Protein AF-A0A379U185-F1 (afdb_monomer_lite)

InterPro domains:
  IPR006512 YidE/YbjL duplication [PF06826] (1-89)
  IPR050144 AAE Transporter [PTHR30445] (1-128)

Sequence (135 aa):
MLALVMVGSALLIALGLGRLFGWDIGLTAGMLAGSMTSTPVLVGAGDTLRHSGIANTQLSSALDNLSLGYALTYLIGLVSLIVGARYLPKLQHQDLQTSAQQIARERGLDTDANRKVYLPVIRAYRVGPGTGGLD

pLDDT: mean 72.46, std 14.92, range [39.59, 89.31]

Structure (mmCIF, N/CA/C/O backbone):
data_AF-A0A379U185-F1
#
_entry.id   AF-A0A379U185-F1
#
loop_
_atom_site.group_PDB
_atom_site.id
_atom_site.type_symbol
_atom_site.label_atom_id
_atom_site.label_alt_id
_atom_site.label_comp_id
_atom_site.label_asym_id
_atom_site.label_entity_id
_atom_site.label_seq_id
_atom_site.pdbx_PDB_ins_code
_atom_site.Cartn_x
_atom_site.Cartn_y
_atom_site.Cartn_z
_atom_site.occupancy
_atom_site.B_iso_or_equiv
_atom_site.auth_seq_id
_atom_site.auth_comp_id
_atom_site.auth_asym_id
_atom_site.auth_atom_id
_atom_site.pdbx_PDB_model_num
ATOM 1 N N . MET A 1 1 ? -11.463 16.351 -12.494 1.00 77.31 1 MET A N 1
ATOM 2 C CA . MET A 1 1 ? -12.273 15.267 -13.100 1.00 77.31 1 MET A CA 1
ATOM 3 C C . MET A 1 1 ? -11.567 13.913 -13.097 1.00 77.31 1 MET A C 1
ATOM 5 O O . MET A 1 1 ? -12.125 12.998 -12.515 1.00 77.31 1 MET A O 1
ATOM 9 N N . LEU A 1 2 ? -10.354 13.767 -13.651 1.00 85.19 2 LEU A N 1
ATOM 10 C CA . LEU A 1 2 ? -9.645 12.469 -13.705 1.00 85.19 2 LEU A CA 1
ATOM 11 C C . LEU A 1 2 ? -9.428 11.806 -12.334 1.00 85.19 2 LEU A C 1
ATOM 13 O O . LEU A 1 2 ? -9.697 10.620 -12.188 1.00 85.19 2 LEU A O 1
ATOM 17 N N . ALA A 1 3 ? -9.022 12.571 -11.315 1.00 81.38 3 ALA A N 1
ATOM 18 C CA . ALA A 1 3 ? -8.862 12.048 -9.954 1.00 81.38 3 ALA A CA 1
ATOM 19 C C . ALA A 1 3 ? -10.171 11.476 -9.384 1.00 81.38 3 ALA A C 1
ATOM 21 O O . ALA A 1 3 ? -10.154 10.456 -8.709 1.00 81.38 3 ALA A O 1
ATOM 22 N N . LEU A 1 4 ? -11.311 12.096 -9.706 1.00 83.75 4 LEU A N 1
ATOM 23 C CA . LEU A 1 4 ? -12.622 11.637 -9.250 1.00 83.75 4 LEU A CA 1
ATOM 24 C C . LEU A 1 4 ? -12.995 10.297 -9.898 1.00 83.75 4 LEU A C 1
ATOM 26 O O . LEU A 1 4 ? -13.491 9.402 -9.226 1.00 83.75 4 LEU A O 1
ATOM 30 N N . VAL A 1 5 ? -12.707 10.152 -11.195 1.00 87.19 5 VAL A N 1
ATOM 31 C CA . VAL A 1 5 ? -12.928 8.906 -11.944 1.00 87.19 5 VAL A CA 1
ATOM 32 C C . VAL A 1 5 ? -11.994 7.802 -11.444 1.00 87.19 5 VAL A C 1
ATOM 34 O O . VAL A 1 5 ? -12.433 6.672 -11.249 1.00 87.19 5 VAL A O 1
ATOM 37 N N . MET A 1 6 ? -10.727 8.125 -11.181 1.00 85.19 6 MET A N 1
ATOM 38 C CA . MET A 1 6 ? -9.745 7.176 -10.647 1.00 85.19 6 MET A CA 1
ATOM 39 C C . MET A 1 6 ? -10.115 6.696 -9.248 1.00 85.19 6 MET A C 1
ATOM 41 O O . MET A 1 6 ? -10.200 5.496 -9.014 1.00 85.19 6 MET A O 1
ATOM 45 N N . VAL A 1 7 ? -10.397 7.620 -8.327 1.00 83.25 7 VAL A N 1
ATOM 46 C CA . VAL A 1 7 ? -10.810 7.259 -6.967 1.00 83.25 7 VAL A CA 1
ATOM 47 C C . VAL A 1 7 ? -12.133 6.504 -7.001 1.00 83.25 7 VAL A C 1
ATOM 49 O O . VAL A 1 7 ? -12.238 5.465 -6.365 1.00 83.25 7 VAL A O 1
ATOM 52 N N . GLY A 1 8 ? -13.116 6.966 -7.779 1.00 85.88 8 GLY A N 1
ATOM 53 C CA . GLY A 1 8 ? -14.419 6.310 -7.890 1.00 85.88 8 GLY A CA 1
ATOM 54 C C . GLY A 1 8 ? -14.328 4.885 -8.437 1.00 85.88 8 GLY A C 1
ATOM 55 O O . GLY A 1 8 ? -14.915 3.973 -7.860 1.00 85.88 8 GLY A O 1
ATOM 56 N N . SER A 1 9 ? -13.558 4.668 -9.506 1.00 85.75 9 SER A N 1
ATOM 57 C CA . SER A 1 9 ? -13.349 3.327 -10.072 1.00 85.75 9 SER A CA 1
ATOM 58 C C . SER A 1 9 ? -12.567 2.417 -9.125 1.00 85.75 9 SER A C 1
ATOM 60 O O . SER A 1 9 ? -12.986 1.283 -8.902 1.00 85.75 9 SER A O 1
ATOM 62 N N . ALA A 1 10 ? -11.501 2.914 -8.494 1.00 80.75 10 ALA A N 1
ATOM 63 C CA . ALA A 1 10 ? -10.750 2.157 -7.497 1.00 80.75 10 ALA A CA 1
ATOM 64 C C . ALA A 1 10 ? -11.629 1.758 -6.302 1.00 80.75 10 ALA A C 1
ATOM 66 O O . ALA A 1 10 ? -11.598 0.604 -5.877 1.00 80.75 10 ALA A O 1
ATOM 67 N N . LEU A 1 11 ? -12.459 2.677 -5.796 1.00 82.69 11 LEU A N 1
ATOM 68 C CA . LEU A 1 11 ? -13.372 2.417 -4.683 1.00 82.69 11 LEU A CA 1
ATOM 69 C C . LEU A 1 11 ? -14.430 1.375 -5.058 1.00 82.69 11 LEU A C 1
ATOM 71 O O . LEU A 1 11 ? -14.680 0.455 -4.286 1.00 82.69 11 LEU A O 1
ATOM 75 N N . LEU A 1 12 ? -15.023 1.490 -6.250 1.00 86.31 12 LEU A N 1
ATOM 76 C CA . LEU A 1 12 ? -16.005 0.528 -6.758 1.00 86.31 12 LEU A CA 1
ATOM 77 C C . LEU A 1 12 ? -15.409 -0.872 -6.894 1.00 86.31 12 LEU A C 1
ATOM 79 O O . LEU A 1 12 ? -16.037 -1.842 -6.479 1.00 86.31 12 LEU A O 1
ATOM 83 N N . ILE A 1 13 ? -14.198 -0.978 -7.442 1.00 84.31 13 ILE A N 1
ATOM 84 C CA . ILE A 1 13 ? -13.498 -2.256 -7.591 1.00 84.31 13 ILE A CA 1
ATOM 85 C C . ILE A 1 13 ? -13.185 -2.838 -6.213 1.00 84.31 13 ILE A C 1
ATOM 87 O O . ILE A 1 13 ? -13.505 -3.992 -5.949 1.00 84.31 13 ILE A O 1
ATOM 91 N N . ALA A 1 14 ? -12.618 -2.045 -5.307 1.00 81.50 14 ALA A N 1
ATOM 92 C CA . ALA A 1 14 ? -12.255 -2.516 -3.979 1.00 81.50 14 ALA A CA 1
ATOM 93 C C . ALA A 1 14 ? -13.466 -2.947 -3.145 1.00 81.50 14 ALA A C 1
ATOM 95 O O . ALA A 1 14 ? -13.432 -4.008 -2.530 1.00 81.50 14 ALA A O 1
ATOM 96 N N . LEU A 1 15 ? -14.552 -2.171 -3.155 1.00 80.56 15 LEU A N 1
ATOM 97 C CA . LEU A 1 15 ? -15.794 -2.538 -2.475 1.00 80.56 15 LEU A CA 1
ATOM 98 C C . LEU A 1 15 ? -16.470 -3.733 -3.154 1.00 80.56 15 LEU A C 1
ATOM 100 O O . LEU A 1 15 ? -16.997 -4.600 -2.464 1.00 80.56 15 LEU A O 1
ATOM 104 N N . GLY A 1 16 ? -16.427 -3.812 -4.486 1.00 82.06 16 GLY A N 1
ATOM 105 C CA . GLY A 1 16 ? -16.951 -4.939 -5.255 1.00 82.06 16 GLY A CA 1
ATOM 106 C C . GLY A 1 16 ? -16.238 -6.246 -4.918 1.00 82.06 16 GLY A C 1
ATOM 107 O O . GLY A 1 16 ? -16.894 -7.226 -4.571 1.00 82.06 16 GLY A O 1
ATOM 108 N N . LEU A 1 17 ? -14.901 -6.253 -4.940 1.00 78.38 17 LEU A N 1
ATOM 109 C CA . LEU A 1 17 ? -14.104 -7.417 -4.549 1.00 78.38 17 LEU A CA 1
ATOM 110 C C . LEU A 1 17 ? -14.253 -7.720 -3.057 1.00 78.38 17 LEU A C 1
ATOM 112 O O . LEU A 1 17 ? -14.474 -8.872 -2.704 1.00 78.38 17 LEU A O 1
ATOM 116 N N . GLY A 1 18 ? -14.206 -6.710 -2.186 1.00 78.75 18 GLY A N 1
ATOM 117 C CA . GLY A 1 18 ? -14.376 -6.904 -0.745 1.00 78.75 18 GLY A CA 1
ATOM 118 C C . GLY A 1 18 ? -15.722 -7.540 -0.400 1.00 78.75 18 GLY A C 1
ATOM 119 O O . GLY A 1 18 ? -15.792 -8.438 0.436 1.00 78.75 18 GLY A O 1
ATOM 120 N N . ARG A 1 19 ? -16.790 -7.154 -1.104 1.00 75.19 19 ARG A N 1
ATOM 121 C CA . ARG A 1 19 ? -18.132 -7.715 -0.912 1.00 75.19 19 ARG A CA 1
ATOM 122 C C . ARG A 1 19 ? -18.294 -9.105 -1.526 1.00 75.19 19 ARG A C 1
ATOM 124 O O . ARG A 1 19 ? -19.022 -9.912 -0.961 1.00 75.19 19 ARG A O 1
ATOM 131 N N . LEU A 1 20 ? -17.616 -9.385 -2.640 1.00 73.94 20 LEU A N 1
ATOM 132 C CA . LEU A 1 20 ? -17.638 -10.694 -3.300 1.00 73.94 20 LEU A CA 1
ATOM 133 C C . LEU A 1 20 ? -16.828 -11.748 -2.528 1.00 73.94 20 LEU A C 1
ATOM 135 O O . LEU A 1 20 ? -17.252 -12.894 -2.431 1.00 73.94 20 LEU A O 1
ATOM 139 N N . PHE A 1 21 ? -15.685 -11.355 -1.962 1.00 72.88 21 PHE A N 1
ATOM 140 C CA . PHE A 1 21 ? -14.797 -12.234 -1.198 1.00 72.88 21 PHE A CA 1
ATOM 141 C C . PHE A 1 21 ? -15.087 -12.252 0.314 1.00 72.88 21 PHE A C 1
ATOM 143 O O . PHE A 1 21 ? -14.480 -13.039 1.036 1.00 72.88 21 PHE A O 1
ATOM 150 N N . GLY A 1 22 ? -16.012 -11.416 0.801 1.00 69.06 22 GLY A N 1
ATOM 151 C CA . GLY A 1 22 ? -16.384 -11.357 2.218 1.00 69.06 22 GLY A CA 1
ATOM 152 C C . GLY A 1 22 ? -15.274 -10.818 3.124 1.00 69.06 22 GLY A C 1
ATOM 153 O O . GLY A 1 22 ? -15.139 -11.262 4.260 1.00 69.06 22 GLY A O 1
ATOM 154 N N . TRP A 1 23 ? -14.448 -9.901 2.620 1.00 73.81 23 TRP A N 1
ATOM 155 C CA . TRP A 1 23 ? -13.302 -9.366 3.351 1.00 73.81 23 TRP A CA 1
ATOM 156 C C . TRP A 1 23 ? -13.700 -8.339 4.411 1.00 73.81 23 TRP A C 1
ATOM 158 O O . TRP A 1 23 ? -14.606 -7.529 4.209 1.00 73.81 23 TRP A O 1
ATOM 168 N N . ASP A 1 24 ? -12.955 -8.328 5.519 1.00 78.19 24 ASP A N 1
ATOM 169 C CA . ASP A 1 24 ? -13.103 -7.316 6.560 1.00 78.19 24 ASP A CA 1
ATOM 170 C C . ASP A 1 24 ? -12.861 -5.902 6.016 1.00 78.19 24 ASP A C 1
ATOM 172 O O . ASP A 1 24 ? -12.042 -5.666 5.115 1.00 78.19 24 ASP A O 1
ATOM 176 N N . ILE A 1 25 ? -13.554 -4.930 6.620 1.00 77.44 25 ILE A N 1
ATOM 177 C CA . ILE A 1 25 ? -13.482 -3.517 6.222 1.00 77.44 25 ILE A CA 1
ATOM 178 C C . ILE A 1 25 ? -12.041 -2.981 6.309 1.00 77.44 25 ILE A C 1
ATOM 180 O O . ILE A 1 25 ? -11.625 -2.184 5.470 1.00 77.44 25 ILE A O 1
ATOM 184 N N . GLY A 1 26 ? -11.261 -3.482 7.277 1.00 79.75 26 GLY A N 1
ATOM 185 C CA . GLY A 1 26 ? -9.848 -3.153 7.457 1.00 79.75 26 GLY A CA 1
ATOM 186 C C . GLY A 1 26 ? -8.995 -3.631 6.286 1.00 79.75 26 GLY A C 1
ATOM 187 O O . GLY A 1 26 ? -8.292 -2.829 5.679 1.00 79.75 26 GLY A O 1
ATOM 188 N N . LEU A 1 27 ? -9.120 -4.904 5.894 1.00 82.06 27 LEU A N 1
ATOM 189 C CA . LEU A 1 27 ? -8.357 -5.476 4.780 1.00 82.06 27 LEU A CA 1
ATOM 190 C C . LEU A 1 27 ? -8.627 -4.714 3.477 1.00 82.06 27 LEU A C 1
ATOM 192 O O . LEU A 1 27 ? -7.696 -4.334 2.768 1.00 82.06 27 LEU A O 1
ATOM 196 N N . THR A 1 28 ? -9.903 -4.441 3.192 1.00 84.69 28 THR A N 1
ATOM 197 C CA . THR A 1 28 ? -10.329 -3.735 1.975 1.00 84.69 28 THR A CA 1
ATOM 198 C C . THR A 1 28 ? -9.802 -2.298 1.938 1.00 84.69 28 THR A C 1
ATOM 200 O O . THR A 1 28 ? -9.275 -1.860 0.914 1.00 84.69 28 THR A O 1
ATOM 203 N N . ALA A 1 29 ? -9.874 -1.575 3.061 1.00 85.00 29 ALA A N 1
ATOM 204 C CA . ALA A 1 29 ? -9.304 -0.234 3.183 1.00 85.00 29 ALA A CA 1
ATOM 205 C C . ALA A 1 29 ? -7.771 -0.240 3.036 1.00 85.00 29 ALA A C 1
ATOM 207 O O . ALA A 1 29 ? -7.208 0.652 2.400 1.00 85.00 29 ALA A O 1
ATOM 208 N N . GLY A 1 30 ? -7.103 -1.270 3.559 1.00 84.69 30 GLY A N 1
ATOM 209 C CA . GLY A 1 30 ? -5.653 -1.440 3.470 1.00 84.69 30 GLY A CA 1
ATOM 210 C C . GLY A 1 30 ? -5.198 -1.691 2.038 1.00 84.69 30 GLY A C 1
ATOM 211 O O . GLY A 1 30 ? -4.260 -1.052 1.565 1.00 84.69 30 GLY A O 1
ATOM 212 N N . MET A 1 31 ? -5.916 -2.552 1.315 1.00 86.81 31 MET A N 1
ATOM 213 C CA . MET A 1 31 ? -5.670 -2.801 -0.107 1.00 86.81 31 MET A CA 1
ATOM 214 C C . MET A 1 31 ? -5.933 -1.567 -0.970 1.00 86.81 31 MET A C 1
ATOM 216 O O . MET A 1 31 ? -5.155 -1.281 -1.880 1.00 86.81 31 MET A O 1
ATOM 220 N N . LEU A 1 32 ? -6.975 -0.787 -0.669 1.00 87.00 32 LEU A N 1
ATOM 221 C CA . LEU A 1 32 ? -7.191 0.504 -1.326 1.00 87.00 32 LEU A CA 1
ATOM 222 C C . LEU A 1 32 ? -6.013 1.448 -1.097 1.00 87.00 32 LEU A C 1
ATOM 224 O O . LEU A 1 32 ? -5.448 1.954 -2.067 1.00 87.00 32 LEU A O 1
ATOM 228 N N . ALA A 1 33 ? -5.608 1.642 0.159 1.00 86.25 33 ALA A N 1
ATOM 229 C CA . ALA A 1 33 ? -4.492 2.514 0.510 1.00 86.25 33 ALA A CA 1
ATOM 230 C C . ALA A 1 33 ? -3.181 2.081 -0.168 1.00 86.25 33 ALA A C 1
ATOM 232 O O . ALA A 1 33 ? -2.450 2.925 -0.692 1.00 86.25 33 ALA A O 1
ATOM 233 N N . GLY A 1 34 ? -2.911 0.771 -0.206 1.00 84.44 34 GLY A N 1
ATOM 234 C CA . GLY A 1 34 ? -1.736 0.194 -0.856 1.00 84.44 34 GLY A CA 1
ATOM 235 C C . GLY A 1 34 ? -1.770 0.346 -2.375 1.00 84.44 34 GLY A C 1
ATOM 236 O O . GLY A 1 34 ? -0.785 0.784 -2.962 1.00 84.44 34 GLY A O 1
ATOM 237 N N . SER A 1 35 ? -2.917 0.095 -3.015 1.00 83.56 35 SER A N 1
ATOM 238 C CA . SER A 1 35 ? -3.094 0.292 -4.465 1.00 83.56 35 SER A CA 1
ATOM 239 C C . SER A 1 35 ? -2.920 1.754 -4.887 1.00 83.56 35 SER A C 1
ATOM 241 O O . SER A 1 35 ? -2.330 2.039 -5.926 1.00 83.56 35 SER A O 1
ATOM 243 N N . MET A 1 36 ? -3.363 2.690 -4.044 1.00 84.12 36 MET A N 1
ATOM 244 C CA . MET A 1 36 ? -3.172 4.124 -4.255 1.00 84.12 36 MET A CA 1
ATOM 245 C C . MET A 1 36 ? -1.777 4.611 -3.848 1.00 84.12 36 MET A C 1
ATOM 247 O O . MET A 1 36 ? -1.468 5.781 -4.063 1.00 84.12 36 MET A O 1
ATOM 251 N N . THR A 1 37 ? -0.940 3.748 -3.255 1.00 85.00 37 THR A N 1
ATOM 252 C CA . THR A 1 37 ? 0.385 4.099 -2.708 1.00 85.00 37 THR A CA 1
ATOM 253 C C . THR A 1 37 ? 0.314 5.339 -1.803 1.00 85.00 37 THR A C 1
ATOM 255 O O . THR A 1 37 ? 1.182 6.210 -1.824 1.00 85.00 37 THR A O 1
ATOM 258 N N . SER A 1 38 ? -0.776 5.466 -1.039 1.00 83.00 38 SER A N 1
ATOM 259 C CA . SER A 1 38 ? -1.112 6.696 -0.322 1.00 83.00 38 SER A CA 1
ATOM 260 C C . SER A 1 38 ? -1.205 6.444 1.176 1.00 83.00 38 SER A C 1
ATOM 262 O O . SER A 1 38 ? -2.208 5.952 1.695 1.00 83.00 38 SER A O 1
ATOM 264 N N . THR A 1 39 ? -0.152 6.834 1.890 1.00 85.31 39 THR A N 1
ATOM 265 C CA . THR A 1 39 ? -0.087 6.770 3.355 1.00 85.31 39 THR A CA 1
ATOM 266 C C . THR A 1 39 ? -1.212 7.553 4.053 1.00 85.31 39 THR A C 1
ATOM 268 O O . THR A 1 39 ? -1.743 7.042 5.038 1.00 85.31 39 THR A O 1
ATOM 271 N N . PRO A 1 40 ? -1.653 8.738 3.571 1.00 84.62 40 PRO A N 1
ATOM 272 C CA . PRO A 1 40 ? -2.788 9.448 4.166 1.00 84.62 40 PRO A CA 1
ATOM 273 C C . PRO A 1 40 ? -4.086 8.634 4.192 1.00 84.62 40 PRO A C 1
ATOM 275 O O . PRO A 1 40 ? -4.843 8.733 5.153 1.00 84.62 40 PRO A O 1
ATOM 278 N N . VAL A 1 41 ? -4.332 7.800 3.173 1.00 83.56 41 VAL A N 1
ATOM 279 C CA . VAL A 1 41 ? -5.525 6.937 3.112 1.00 83.56 41 VAL A CA 1
ATOM 280 C C . VAL A 1 41 ? -5.463 5.861 4.195 1.00 83.56 41 VAL A C 1
ATOM 282 O O . VAL A 1 41 ? -6.461 5.608 4.865 1.00 83.56 41 VAL A O 1
ATOM 285 N N . LEU A 1 42 ? -4.281 5.277 4.421 1.00 87.50 42 LEU A N 1
ATOM 286 C CA . LEU A 1 42 ? -4.056 4.290 5.479 1.00 87.50 42 LEU A CA 1
ATOM 287 C C . LEU A 1 42 ? -4.298 4.894 6.870 1.00 87.50 42 LEU A C 1
ATOM 289 O O . LEU A 1 42 ? -5.020 4.318 7.682 1.00 87.50 42 LEU A O 1
ATOM 293 N N . VAL A 1 43 ? -3.718 6.070 7.131 1.00 87.06 43 VAL A N 1
ATOM 294 C CA . VAL A 1 43 ? -3.866 6.768 8.418 1.00 87.06 43 VAL A CA 1
ATOM 295 C C . VAL A 1 43 ? -5.317 7.191 8.640 1.00 87.06 43 VAL A C 1
ATOM 297 O O . VAL A 1 43 ? -5.853 6.952 9.717 1.00 87.06 43 VAL A O 1
ATOM 300 N N . GLY A 1 44 ? -5.982 7.741 7.620 1.00 88.69 44 GLY A N 1
ATOM 301 C CA . GLY A 1 44 ? -7.389 8.138 7.704 1.00 88.69 44 GLY A CA 1
ATOM 302 C C . GLY A 1 44 ? -8.331 6.956 7.949 1.00 88.69 44 GLY A C 1
ATOM 303 O O . GLY A 1 44 ? -9.242 7.054 8.771 1.00 88.69 44 GLY A O 1
ATOM 304 N N . ALA A 1 45 ? -8.090 5.813 7.301 1.00 87.19 45 ALA A N 1
ATOM 305 C CA . ALA A 1 45 ? -8.854 4.590 7.545 1.00 87.19 45 ALA A CA 1
ATOM 306 C C . ALA A 1 45 ? -8.659 4.071 8.979 1.00 87.19 45 ALA A C 1
ATOM 308 O O . ALA A 1 45 ? -9.632 3.727 9.651 1.00 87.19 45 ALA A O 1
ATOM 309 N N . GLY A 1 46 ? -7.417 4.064 9.472 1.00 86.69 46 GLY A N 1
ATOM 310 C CA . GLY A 1 46 ? -7.103 3.676 10.847 1.00 86.69 46 GLY A CA 1
ATOM 311 C C . GLY A 1 46 ? -7.729 4.607 11.888 1.00 86.69 46 GLY A C 1
ATOM 312 O O . GLY A 1 46 ? -8.244 4.138 12.901 1.00 86.69 46 GLY A O 1
ATOM 313 N N . ASP A 1 47 ? -7.732 5.913 11.628 1.00 87.00 47 ASP A N 1
ATOM 314 C CA . ASP A 1 47 ? -8.353 6.908 12.503 1.00 87.00 47 ASP A CA 1
ATOM 315 C C . ASP A 1 47 ? -9.883 6.775 12.530 1.00 87.00 47 ASP A C 1
ATOM 317 O O . ASP A 1 47 ? -10.494 6.780 13.599 1.00 87.00 47 ASP A O 1
ATOM 321 N N . THR A 1 48 ? -10.499 6.527 11.371 1.00 85.75 48 THR A N 1
ATOM 322 C CA . THR A 1 48 ? -11.944 6.268 11.263 1.00 85.75 48 THR A CA 1
ATOM 323 C C . THR A 1 48 ? -12.340 5.012 12.042 1.00 85.75 48 THR A C 1
ATOM 325 O O . THR A 1 48 ? -13.336 5.023 12.762 1.00 85.75 48 THR A O 1
ATOM 328 N N . LEU A 1 49 ? -11.542 3.938 11.967 1.00 84.94 49 LEU A N 1
ATOM 329 C CA . LEU A 1 49 ? -11.772 2.716 12.747 1.00 84.94 49 LEU A CA 1
ATOM 330 C C . LEU A 1 49 ? -11.722 2.989 14.256 1.00 84.94 49 LEU A C 1
ATOM 332 O O . LEU A 1 49 ? -12.600 2.532 14.985 1.00 84.94 49 LEU A O 1
ATOM 336 N N . ARG A 1 50 ? -10.761 3.792 14.726 1.00 84.06 50 ARG A N 1
ATOM 337 C CA . ARG A 1 50 ? -10.635 4.168 16.147 1.00 84.06 50 ARG A CA 1
ATOM 338 C C . ARG A 1 50 ? -11.808 5.015 16.645 1.00 84.06 50 ARG A C 1
ATOM 340 O O . ARG A 1 50 ? -12.224 4.847 17.787 1.00 84.06 50 ARG A O 1
ATOM 347 N N . HIS A 1 51 ? -12.364 5.875 15.794 1.00 82.38 51 HIS A N 1
ATOM 348 C CA . HIS A 1 51 ? -13.497 6.744 16.133 1.00 82.38 51 HIS A CA 1
ATOM 349 C C . HIS A 1 51 ? -14.876 6.118 15.866 1.00 82.38 51 HIS A C 1
ATOM 351 O O . HIS A 1 51 ? -15.890 6.676 16.273 1.00 82.38 51 HIS A O 1
ATOM 357 N N . SER A 1 52 ? -14.940 4.950 15.221 1.00 77.25 52 SER A N 1
ATOM 358 C CA . SER A 1 52 ? -16.205 4.288 14.861 1.00 77.25 52 SER A CA 1
ATOM 359 C C . SER A 1 52 ? -16.927 3.576 16.020 1.00 77.25 52 SER A C 1
ATOM 361 O O . SER A 1 52 ? -18.011 3.034 15.820 1.00 77.25 52 SER A O 1
ATOM 363 N N . GLY A 1 53 ? -16.372 3.603 17.240 1.00 75.75 53 GLY A N 1
ATOM 364 C CA . GLY A 1 53 ? -17.044 3.105 18.451 1.00 75.75 53 GLY A CA 1
ATOM 365 C C . GLY A 1 53 ? -17.095 1.577 18.594 1.00 75.75 53 GLY A C 1
ATOM 366 O O . GLY A 1 53 ? -17.902 1.062 19.365 1.00 75.75 53 GLY A O 1
ATOM 367 N N . ILE A 1 54 ? -16.254 0.845 17.858 1.00 79.44 54 ILE A N 1
ATOM 368 C CA . ILE A 1 54 ? -16.167 -0.624 17.910 1.00 79.44 54 ILE A CA 1
ATOM 369 C C . ILE A 1 54 ? -15.489 -1.092 19.207 1.00 79.44 54 ILE A C 1
ATOM 371 O O . ILE A 1 54 ? -14.630 -0.405 19.759 1.00 79.44 54 ILE A O 1
ATOM 375 N N . ALA A 1 55 ? -15.833 -2.293 19.681 1.00 78.00 55 ALA A N 1
ATOM 376 C CA . ALA A 1 55 ? -15.193 -2.894 20.850 1.00 78.00 55 ALA A CA 1
ATOM 377 C C . ALA A 1 55 ? -13.668 -3.032 20.653 1.00 78.00 55 ALA A C 1
ATOM 379 O O . ALA A 1 55 ? -13.214 -3.430 19.580 1.00 78.00 55 ALA A O 1
ATOM 380 N N . ASN A 1 56 ? -12.876 -2.769 21.702 1.00 74.81 56 ASN A N 1
ATOM 381 C CA . ASN A 1 56 ? -11.401 -2.773 21.644 1.00 74.81 56 ASN A CA 1
ATOM 382 C C . ASN A 1 56 ? -10.799 -4.058 21.045 1.00 74.81 56 ASN A C 1
ATOM 384 O O . ASN A 1 56 ? -9.775 -4.008 20.367 1.00 74.81 56 ASN A O 1
ATOM 388 N N . THR A 1 57 ? -11.440 -5.208 21.266 1.00 74.50 57 THR A N 1
ATOM 389 C CA . THR A 1 57 ? -11.005 -6.496 20.711 1.00 74.50 57 THR A CA 1
ATOM 390 C C . THR A 1 57 ? -11.135 -6.539 19.187 1.00 74.50 57 THR A C 1
ATOM 392 O O . THR A 1 57 ? -10.212 -6.971 18.506 1.00 74.50 57 THR A O 1
ATOM 395 N N . GLN A 1 58 ? -12.241 -6.030 18.641 1.00 79.75 58 GLN A N 1
ATOM 396 C CA . GLN A 1 58 ? -12.479 -5.953 17.197 1.00 79.75 58 GLN A CA 1
ATOM 397 C C . GLN A 1 58 ? -11.661 -4.840 16.539 1.00 79.75 58 GLN A C 1
ATOM 399 O O . GLN A 1 58 ? -11.238 -4.983 15.394 1.00 79.75 58 GLN A O 1
ATOM 404 N N . LEU A 1 59 ? -11.391 -3.754 17.269 1.00 83.12 59 LEU A N 1
ATOM 405 C CA . LEU A 1 59 ? -10.546 -2.663 16.792 1.00 83.12 59 LEU A CA 1
ATOM 406 C C . LEU A 1 59 ? -9.121 -3.142 16.488 1.00 83.12 59 LEU A C 1
ATOM 408 O O . LEU A 1 59 ? -8.583 -2.799 15.438 1.00 83.12 59 LEU A O 1
ATOM 412 N N . SER A 1 60 ? -8.525 -3.955 17.369 1.00 82.56 60 SER A N 1
ATOM 413 C CA . SER A 1 60 ? -7.179 -4.497 17.135 1.00 82.56 60 SER A CA 1
ATOM 414 C C . SER A 1 60 ? -7.144 -5.366 15.878 1.00 82.56 60 SER A C 1
ATOM 416 O O . SER A 1 60 ? -6.312 -5.136 15.007 1.00 82.56 60 SER A O 1
ATOM 418 N N . SER A 1 61 ? -8.102 -6.287 15.725 1.00 84.00 61 SER A N 1
ATOM 419 C CA . SER A 1 61 ? -8.193 -7.131 14.527 1.00 84.00 61 SER A CA 1
ATOM 420 C C . SER A 1 61 ? -8.421 -6.317 13.249 1.00 84.00 61 SER A C 1
ATOM 422 O O . SER A 1 61 ? -7.829 -6.613 12.215 1.00 84.00 61 SER A O 1
ATOM 424 N N . ALA A 1 62 ? -9.235 -5.258 13.301 1.00 84.81 62 ALA A N 1
ATOM 425 C CA . ALA A 1 62 ? -9.467 -4.390 12.150 1.00 84.81 62 ALA A CA 1
ATOM 426 C C . ALA A 1 62 ? -8.211 -3.597 11.747 1.00 84.81 62 ALA A C 1
ATOM 428 O O . ALA A 1 62 ? -7.943 -3.454 10.553 1.00 84.81 62 ALA A O 1
ATOM 429 N N . LEU A 1 63 ? -7.435 -3.106 12.719 1.00 86.06 63 LEU A N 1
ATOM 430 C CA . LEU A 1 63 ? -6.162 -2.417 12.477 1.00 86.06 63 LEU A CA 1
ATOM 431 C C . LEU A 1 63 ? -5.079 -3.373 11.952 1.00 86.06 63 LEU A C 1
ATOM 433 O O .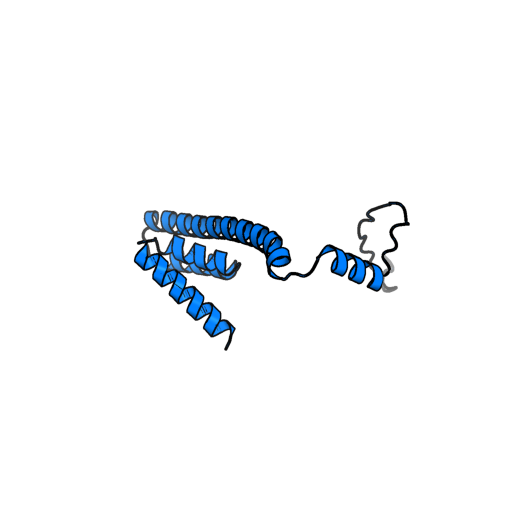 LEU A 1 63 ? -4.331 -3.000 11.047 1.00 86.06 63 LEU A O 1
ATOM 437 N N . ASP A 1 64 ? -5.031 -4.606 12.457 1.00 88.06 64 ASP A N 1
ATOM 438 C CA . ASP A 1 64 ? -4.124 -5.642 11.950 1.00 88.06 64 ASP A CA 1
ATOM 439 C C . ASP A 1 64 ? -4.463 -5.999 10.501 1.00 88.06 64 ASP A C 1
ATOM 441 O O . ASP A 1 64 ? -3.585 -5.986 9.636 1.00 88.06 64 ASP A O 1
ATOM 445 N N . ASN A 1 65 ? -5.747 -6.213 10.199 1.00 88.94 65 ASN A N 1
ATOM 446 C CA . ASN A 1 65 ? -6.223 -6.465 8.839 1.00 88.94 65 ASN A CA 1
ATOM 447 C C . ASN A 1 65 ? -5.928 -5.287 7.897 1.00 88.94 65 ASN A C 1
ATOM 449 O O . ASN A 1 65 ? -5.577 -5.497 6.736 1.00 88.94 65 ASN A O 1
ATOM 453 N N . LEU A 1 66 ? -6.028 -4.049 8.390 1.00 87.56 66 LEU A N 1
ATOM 454 C CA . LEU A 1 66 ? -5.678 -2.840 7.642 1.00 87.56 66 LEU A CA 1
ATOM 455 C C . LEU A 1 66 ? -4.193 -2.814 7.255 1.00 87.56 66 LEU A C 1
ATOM 457 O O . LEU A 1 66 ? -3.860 -2.603 6.086 1.00 87.56 66 LEU A O 1
ATOM 461 N N . SER A 1 67 ? -3.306 -3.060 8.219 1.00 88.31 67 SER A N 1
ATOM 462 C CA . SER A 1 67 ? -1.859 -3.126 7.986 1.00 88.31 67 SER A CA 1
ATOM 463 C C . SER A 1 67 ? -1.488 -4.280 7.049 1.00 88.31 67 SER A C 1
ATOM 465 O O . SER A 1 67 ? -0.734 -4.100 6.089 1.00 88.31 67 SER A O 1
ATOM 467 N N . LEU A 1 68 ? -2.086 -5.454 7.268 1.00 89.31 68 LEU A N 1
ATOM 468 C CA . LEU A 1 68 ? -1.895 -6.641 6.440 1.00 89.31 68 LEU A CA 1
ATOM 469 C C . LEU A 1 68 ? -2.312 -6.390 4.986 1.00 89.31 68 LEU A C 1
ATOM 471 O O . LEU A 1 68 ? -1.563 -6.718 4.065 1.00 89.31 68 LEU A O 1
ATOM 475 N N . GLY A 1 69 ? -3.475 -5.767 4.775 1.00 88.12 69 GLY A N 1
ATOM 476 C CA . GLY A 1 69 ? -3.977 -5.415 3.448 1.00 88.12 69 GLY A CA 1
ATOM 477 C C . GLY A 1 69 ? -3.013 -4.502 2.693 1.00 88.12 69 GLY A C 1
ATOM 478 O O . GLY A 1 69 ? -2.716 -4.764 1.525 1.00 88.12 69 GLY A O 1
ATOM 479 N N . TYR A 1 70 ? -2.469 -3.487 3.373 1.00 88.56 70 TYR A N 1
ATOM 480 C CA . TYR A 1 70 ? -1.468 -2.574 2.812 1.00 88.56 70 TYR A CA 1
ATOM 481 C C . TYR A 1 70 ? -0.165 -3.298 2.444 1.00 88.56 70 TYR A C 1
ATOM 483 O O . TYR A 1 70 ? 0.341 -3.142 1.333 1.00 88.56 70 TYR A O 1
ATOM 491 N N . ALA A 1 71 ? 0.362 -4.136 3.341 1.00 87.94 71 ALA A N 1
ATOM 492 C CA . ALA A 1 71 ? 1.592 -4.888 3.099 1.00 87.94 71 ALA A CA 1
ATOM 493 C C . ALA A 1 71 ? 1.458 -5.857 1.911 1.00 87.94 71 ALA A C 1
ATOM 495 O O . ALA A 1 71 ? 2.338 -5.911 1.049 1.00 87.94 71 ALA A O 1
ATOM 496 N N . LEU A 1 72 ? 0.336 -6.582 1.826 1.00 87.50 72 LEU A N 1
ATOM 497 C CA . LEU A 1 72 ? 0.041 -7.495 0.719 1.00 87.50 72 LEU A CA 1
ATOM 498 C C . LEU A 1 72 ? -0.036 -6.758 -0.618 1.00 87.50 72 LEU A C 1
ATOM 500 O O . LEU A 1 72 ? 0.585 -7.188 -1.592 1.00 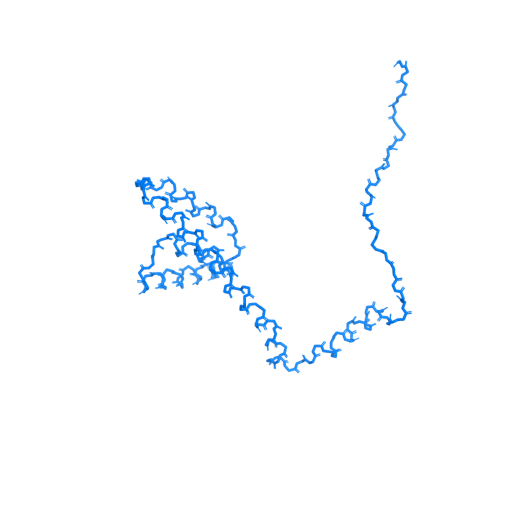87.50 72 LEU A O 1
ATOM 504 N N . THR A 1 73 ? -0.754 -5.632 -0.672 1.00 87.69 73 THR A N 1
ATOM 505 C CA . THR A 1 73 ? -0.840 -4.846 -1.914 1.00 87.69 73 THR A CA 1
ATOM 506 C C . THR A 1 73 ? 0.496 -4.247 -2.304 1.00 87.69 73 THR A C 1
ATOM 508 O O . THR A 1 73 ? 0.798 -4.210 -3.492 1.00 87.69 73 THR A O 1
ATOM 511 N N . 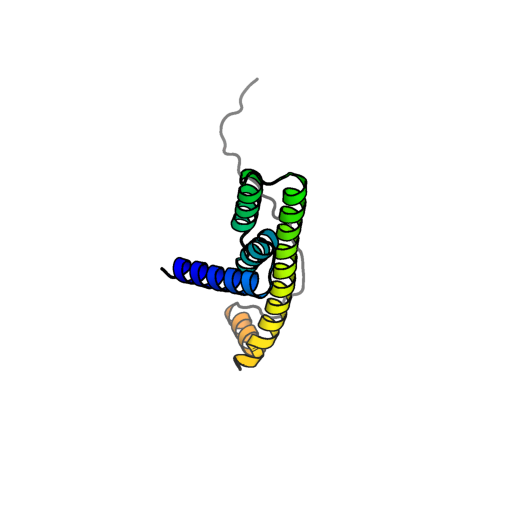TYR A 1 74 ? 1.322 -3.831 -1.345 1.00 85.56 74 TYR A N 1
ATOM 512 C CA . TYR A 1 74 ? 2.655 -3.318 -1.645 1.00 85.56 74 TYR A CA 1
ATOM 513 C C . TYR A 1 74 ? 3.556 -4.401 -2.246 1.00 85.56 74 TYR A C 1
ATOM 515 O O . TYR A 1 74 ? 4.242 -4.157 -3.236 1.00 85.56 74 TYR A O 1
ATOM 523 N N . LEU A 1 75 ? 3.519 -5.620 -1.699 1.00 86.69 75 LEU A N 1
ATOM 524 C CA . LEU A 1 75 ? 4.313 -6.746 -2.193 1.00 86.69 75 LEU A CA 1
ATOM 525 C C . LEU A 1 75 ? 3.864 -7.160 -3.599 1.00 86.69 75 LEU A C 1
ATOM 527 O O . LE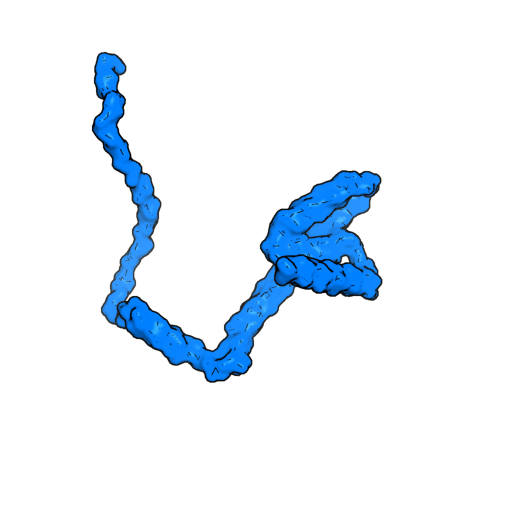U A 1 75 ? 4.687 -7.250 -4.511 1.00 86.69 75 LEU A O 1
ATOM 531 N N . ILE A 1 76 ? 2.556 -7.338 -3.802 1.00 86.06 76 ILE A N 1
ATOM 532 C CA . ILE A 1 76 ? 1.990 -7.664 -5.118 1.00 86.06 76 ILE A CA 1
ATOM 533 C C . ILE A 1 76 ? 2.255 -6.531 -6.114 1.00 86.06 76 ILE A C 1
ATOM 535 O O . ILE A 1 76 ? 2.640 -6.796 -7.252 1.00 86.06 76 ILE A O 1
ATOM 539 N N . GLY A 1 77 ? 2.085 -5.278 -5.694 1.00 84.62 77 GLY A N 1
ATOM 540 C CA . GLY A 1 77 ? 2.321 -4.091 -6.507 1.00 84.62 77 GLY A CA 1
ATOM 541 C C . GLY A 1 77 ? 3.776 -3.979 -6.943 1.00 84.62 77 GLY A C 1
ATOM 542 O O . GLY A 1 77 ? 4.040 -3.778 -8.123 1.00 84.62 77 GLY A O 1
ATOM 543 N N . LEU A 1 78 ? 4.726 -4.203 -6.033 1.00 84.94 78 LEU A N 1
ATOM 544 C CA . LEU A 1 78 ? 6.154 -4.190 -6.338 1.00 84.94 78 LEU A CA 1
ATOM 545 C C . LEU A 1 78 ? 6.531 -5.313 -7.309 1.00 84.94 78 LEU A C 1
ATOM 547 O O . LEU A 1 78 ? 7.218 -5.064 -8.296 1.00 84.94 78 LEU A O 1
ATOM 551 N N . VAL A 1 79 ? 6.059 -6.540 -7.072 1.00 85.69 79 VAL A N 1
ATOM 552 C CA . VAL A 1 79 ? 6.309 -7.672 -7.979 1.00 85.69 79 VAL A CA 1
ATOM 553 C C . VAL A 1 79 ? 5.711 -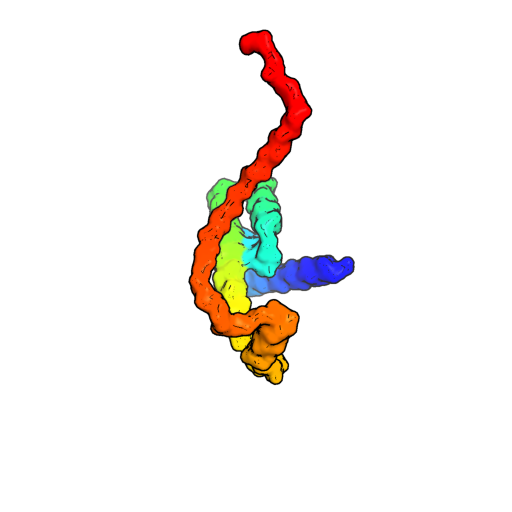7.396 -9.357 1.00 85.69 79 VAL A C 1
ATOM 555 O O . VAL A 1 79 ? 6.390 -7.573 -10.366 1.00 85.69 79 VAL A O 1
ATOM 558 N N . SER A 1 80 ? 4.474 -6.902 -9.409 1.00 82.12 80 SER A N 1
ATOM 559 C CA . SER A 1 80 ? 3.795 -6.543 -10.658 1.00 82.12 80 SER A CA 1
ATOM 560 C C . SER A 1 80 ? 4.506 -5.403 -11.378 1.00 82.12 80 SER A C 1
ATOM 562 O O . SER A 1 80 ? 4.612 -5.437 -12.599 1.00 82.12 80 SER A O 1
ATOM 564 N N . LEU A 1 81 ? 5.048 -4.427 -10.646 1.00 82.75 81 LEU A N 1
ATOM 565 C CA . LEU A 1 81 ? 5.847 -3.339 -11.200 1.00 82.75 81 LEU A CA 1
ATOM 566 C C . LEU A 1 81 ? 7.173 -3.855 -11.761 1.00 82.75 81 LEU A C 1
ATOM 568 O O . LEU A 1 81 ? 7.557 -3.440 -12.845 1.00 82.75 81 LEU A O 1
ATOM 572 N N . ILE A 1 82 ? 7.860 -4.770 -11.075 1.00 83.69 82 ILE A N 1
ATOM 573 C CA . ILE A 1 82 ? 9.116 -5.370 -11.554 1.00 83.69 82 ILE A CA 1
ATOM 574 C C . ILE A 1 82 ? 8.860 -6.209 -12.807 1.00 83.69 82 ILE A C 1
ATOM 576 O O . ILE A 1 82 ? 9.570 -6.075 -13.804 1.00 83.69 82 ILE A O 1
ATOM 580 N N . VAL A 1 83 ? 7.838 -7.067 -12.777 1.00 81.81 83 VAL A N 1
ATOM 581 C CA . VAL A 1 83 ? 7.441 -7.884 -13.930 1.00 81.81 83 VAL A CA 1
ATOM 582 C C . VAL A 1 83 ? 6.999 -6.978 -15.071 1.00 81.81 83 VAL A C 1
ATOM 584 O O . VAL A 1 83 ? 7.484 -7.142 -16.184 1.00 81.81 83 VAL A O 1
ATOM 587 N N . GLY A 1 84 ? 6.161 -5.983 -14.787 1.00 79.31 84 GLY A N 1
ATOM 588 C CA . GLY A 1 84 ? 5.711 -4.961 -15.721 1.00 79.31 84 GLY A CA 1
ATOM 589 C C . GLY A 1 84 ? 6.885 -4.229 -16.352 1.00 79.31 84 GLY A C 1
ATOM 590 O O . GLY A 1 84 ? 7.037 -4.298 -17.556 1.00 79.31 84 GLY A O 1
ATOM 591 N N . ALA A 1 85 ? 7.787 -3.635 -15.575 1.00 75.06 85 ALA A N 1
ATOM 592 C CA . ALA A 1 85 ? 8.985 -2.956 -16.072 1.00 75.06 85 ALA A CA 1
ATOM 593 C C . ALA A 1 85 ? 9.908 -3.874 -16.892 1.00 75.06 85 ALA A C 1
ATOM 595 O O . ALA A 1 85 ? 10.614 -3.401 -17.777 1.00 75.06 85 ALA A O 1
ATOM 596 N N . ARG A 1 86 ? 9.891 -5.188 -16.639 1.00 69.50 86 ARG A N 1
ATOM 597 C CA . ARG A 1 86 ? 10.629 -6.180 -17.431 1.00 69.50 86 ARG A CA 1
ATOM 598 C C . ARG A 1 86 ? 9.898 -6.595 -18.714 1.00 69.50 86 ARG A C 1
ATOM 600 O O . ARG A 1 86 ? 10.556 -6.944 -19.692 1.00 69.50 86 ARG A O 1
ATOM 607 N N . TYR A 1 87 ? 8.566 -6.579 -18.721 1.00 64.44 87 TYR A N 1
ATOM 608 C CA . TYR A 1 87 ? 7.727 -7.042 -19.835 1.00 64.44 87 TYR A CA 1
ATOM 609 C C . TYR A 1 87 ? 7.241 -5.910 -20.755 1.00 64.44 87 TYR A C 1
ATOM 611 O O . TYR A 1 87 ? 7.090 -6.135 -21.952 1.00 64.44 87 TYR A O 1
ATOM 619 N N . LEU A 1 88 ? 7.066 -4.690 -20.237 1.00 61.16 88 LEU A N 1
ATOM 620 C CA . LEU A 1 88 ? 6.739 -3.471 -20.990 1.00 61.16 88 LEU A CA 1
ATOM 621 C C . LEU A 1 88 ? 7.724 -3.224 -22.147 1.00 61.16 88 LEU A C 1
ATOM 623 O O . LEU A 1 88 ? 7.252 -3.025 -23.262 1.00 61.16 88 LEU A O 1
ATOM 627 N N . PRO A 1 89 ? 9.059 -3.332 -21.952 1.00 58.00 89 PRO A N 1
ATOM 628 C CA . PRO A 1 89 ? 10.045 -3.224 -23.030 1.00 58.00 89 PRO A CA 1
ATOM 629 C C . PRO A 1 89 ? 9.787 -4.212 -24.168 1.00 58.00 89 PRO A C 1
ATOM 631 O O . PR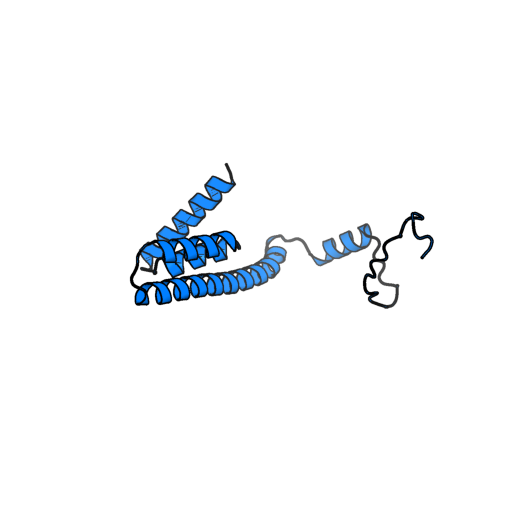O A 1 89 ? 9.923 -3.881 -25.342 1.00 58.00 89 PRO A O 1
ATOM 634 N N . LYS A 1 90 ? 9.391 -5.440 -23.808 1.00 53.97 90 LYS A N 1
ATOM 635 C CA . LYS A 1 90 ? 9.108 -6.512 -24.763 1.00 53.97 90 LYS A CA 1
ATOM 636 C C . LYS A 1 90 ? 7.787 -6.310 -25.499 1.00 53.97 90 LYS A C 1
ATOM 638 O O . LYS A 1 90 ? 7.705 -6.670 -26.665 1.00 53.97 90 LYS A O 1
ATOM 643 N N . LEU A 1 91 ? 6.772 -5.742 -24.847 1.00 54.03 91 LEU A N 1
ATOM 644 C CA . LEU A 1 91 ? 5.482 -5.449 -25.479 1.00 54.03 91 LEU A CA 1
ATOM 645 C C . LEU A 1 91 ? 5.563 -4.215 -26.397 1.00 54.03 91 LEU A C 1
ATOM 647 O O . LEU A 1 91 ? 4.869 -4.152 -27.407 1.00 54.03 91 LEU A O 1
ATOM 651 N N . GLN A 1 92 ? 6.440 -3.261 -26.069 1.00 51.88 92 GLN A N 1
ATOM 652 C CA . GLN A 1 92 ? 6.599 -1.993 -26.783 1.00 51.88 92 GLN A CA 1
ATOM 653 C C . GLN A 1 92 ? 7.537 -2.077 -28.006 1.00 51.88 92 GLN A C 1
ATOM 655 O O . GLN A 1 92 ? 7.713 -1.070 -28.683 1.00 51.88 92 GLN A O 1
ATOM 660 N N . HIS A 1 93 ? 8.107 -3.254 -28.321 1.00 54.72 93 HIS A N 1
ATOM 661 C CA . HIS A 1 93 ? 8.970 -3.495 -29.498 1.00 54.72 93 HIS A CA 1
ATOM 662 C C . HIS A 1 93 ? 10.077 -2.443 -29.713 1.00 54.72 93 HIS A C 1
ATOM 664 O O . HIS A 1 93 ? 10.546 -2.239 -30.831 1.00 54.72 93 HIS A O 1
ATOM 670 N N . GLN A 1 94 ? 10.512 -1.771 -28.649 1.00 51.94 94 GLN A N 1
ATOM 671 C CA . GLN A 1 94 ? 11.534 -0.740 -28.719 1.00 51.94 94 GLN A CA 1
ATOM 672 C C . GLN A 1 94 ? 12.704 -1.188 -27.857 1.00 51.94 94 GLN A C 1
ATOM 674 O O . GLN A 1 94 ? 12.595 -1.302 -26.634 1.00 51.94 94 GLN A O 1
ATOM 679 N N . ASP A 1 95 ? 13.805 -1.514 -28.530 1.00 52.47 95 ASP A N 1
ATOM 680 C CA . ASP A 1 95 ? 15.041 -1.968 -27.914 1.00 52.47 95 ASP A CA 1
ATOM 681 C C . ASP A 1 95 ? 15.544 -0.908 -26.926 1.00 52.47 95 ASP A C 1
ATOM 683 O O . ASP A 1 95 ? 16.093 0.132 -27.303 1.00 52.47 95 ASP A O 1
ATOM 687 N N . LEU A 1 96 ? 15.377 -1.184 -25.629 1.00 51.78 96 LEU A N 1
ATOM 688 C CA . LEU A 1 96 ? 15.913 -0.353 -24.547 1.00 51.78 96 LEU A CA 1
ATOM 689 C C . LEU A 1 96 ? 17.427 -0.152 -24.691 1.00 51.78 96 LEU A C 1
ATOM 691 O O . LEU A 1 96 ? 17.944 0.856 -24.220 1.00 51.78 96 LEU A O 1
ATOM 695 N N . GLN A 1 97 ? 18.138 -1.071 -25.355 1.00 52.88 97 GLN A N 1
ATOM 696 C CA . GLN A 1 97 ? 19.558 -0.900 -25.656 1.00 52.88 97 GLN A CA 1
ATOM 697 C C . GLN A 1 97 ? 19.812 0.248 -26.638 1.00 52.88 97 GLN A C 1
ATOM 699 O O . GLN A 1 97 ? 20.708 1.055 -26.396 1.00 52.88 97 GLN A O 1
ATOM 704 N N . THR A 1 98 ? 19.012 0.379 -27.698 1.00 51.66 98 THR A N 1
ATOM 705 C CA . THR A 1 98 ? 19.190 1.435 -28.703 1.00 51.66 98 THR A CA 1
ATOM 706 C C . THR A 1 98 ? 18.819 2.803 -28.133 1.00 51.66 98 THR A C 1
ATOM 708 O O . THR A 1 98 ? 19.554 3.766 -28.341 1.00 51.66 98 THR A O 1
ATOM 711 N N . SER A 1 99 ? 17.749 2.893 -27.333 1.00 52.84 99 SER A N 1
ATOM 712 C CA . SER A 1 99 ? 17.348 4.150 -26.680 1.00 52.84 99 SER A CA 1
ATOM 713 C C . SER A 1 99 ? 18.254 4.538 -25.507 1.00 52.84 99 SER A C 1
ATOM 715 O O . SER A 1 99 ? 18.528 5.721 -25.334 1.00 52.84 99 SER A O 1
ATOM 717 N N . ALA A 1 100 ? 18.789 3.585 -24.732 1.00 54.53 100 ALA A N 1
ATOM 718 C CA . ALA A 1 100 ? 19.799 3.886 -23.712 1.00 54.53 100 ALA A CA 1
ATOM 719 C C . ALA A 1 100 ? 21.115 4.367 -24.341 1.00 54.53 100 ALA A C 1
ATOM 721 O O . ALA A 1 100 ? 21.720 5.301 -23.824 1.00 54.53 100 ALA A O 1
ATOM 722 N N . GLN A 1 101 ? 21.533 3.792 -25.476 1.00 53.16 101 GLN A N 1
ATOM 723 C CA . GLN A 1 101 ? 22.706 4.257 -26.227 1.00 53.16 101 GLN A CA 1
ATOM 724 C C . GLN A 1 101 ? 22.479 5.617 -26.902 1.00 53.16 101 GLN A C 1
ATOM 726 O O . GLN A 1 101 ? 23.392 6.439 -26.912 1.00 53.16 101 GLN A O 1
ATOM 731 N N . GLN A 1 102 ? 21.276 5.890 -27.420 1.00 53.62 102 GLN A N 1
ATOM 732 C CA . GLN A 1 102 ? 20.915 7.207 -27.958 1.00 53.62 102 GLN A CA 1
ATOM 733 C C . GLN A 1 102 ? 20.854 8.271 -26.859 1.00 53.62 102 GLN A C 1
ATOM 735 O O . GLN A 1 102 ? 21.468 9.317 -27.019 1.00 53.62 102 GLN A O 1
ATOM 740 N N . ILE A 1 103 ? 20.236 7.986 -25.707 1.00 54.25 103 ILE A N 1
ATOM 741 C CA . ILE A 1 103 ? 20.191 8.916 -24.566 1.00 54.25 103 ILE A CA 1
ATOM 742 C C . ILE A 1 103 ? 21.586 9.103 -23.943 1.00 54.25 103 ILE A C 1
ATOM 744 O O . ILE A 1 103 ? 21.925 10.212 -23.539 1.00 54.25 103 ILE A O 1
ATOM 748 N N . ALA A 1 104 ? 22.426 8.063 -23.883 1.00 52.62 104 ALA A N 1
ATOM 749 C CA . ALA A 1 104 ? 23.814 8.181 -23.425 1.00 52.62 104 ALA A CA 1
ATOM 750 C C . ALA A 1 104 ? 24.674 9.018 -24.388 1.00 52.62 104 ALA A C 1
ATOM 752 O O . ALA A 1 104 ? 25.485 9.818 -23.925 1.00 52.62 104 ALA A O 1
ATOM 753 N N . ARG A 1 105 ? 24.455 8.903 -25.708 1.00 53.31 105 ARG A N 1
ATOM 754 C CA . ARG A 1 105 ? 25.089 9.766 -26.722 1.00 53.31 105 ARG A CA 1
ATOM 755 C C . ARG A 1 105 ? 24.580 11.203 -26.677 1.00 53.31 105 ARG A C 1
ATOM 757 O O . ARG A 1 105 ? 25.389 12.120 -26.718 1.00 53.31 105 ARG A O 1
ATOM 764 N N . GLU A 1 106 ? 23.274 11.413 -26.542 1.00 51.75 106 GLU A N 1
ATOM 765 C CA . GLU A 1 106 ? 22.671 12.750 -26.439 1.00 51.75 106 GLU A CA 1
ATOM 766 C C . GLU A 1 106 ? 23.049 13.466 -25.135 1.00 51.75 106 GLU A C 1
ATOM 768 O O . GLU A 1 106 ? 23.103 14.693 -25.100 1.00 51.75 106 GLU A O 1
ATOM 773 N N . ARG A 1 107 ? 23.356 12.716 -24.066 1.00 52.03 107 ARG A N 1
ATOM 774 C CA . ARG A 1 107 ? 23.865 13.256 -22.795 1.00 52.03 107 ARG A CA 1
ATOM 775 C C . ARG A 1 107 ? 25.393 13.226 -22.655 1.00 52.03 107 ARG A C 1
ATOM 777 O O . ARG A 1 107 ? 25.886 13.557 -21.580 1.00 52.03 107 ARG A O 1
ATOM 784 N N . GLY A 1 108 ? 26.133 12.870 -23.709 1.00 49.50 108 GLY A N 1
ATOM 785 C CA . GLY A 1 108 ? 27.598 12.973 -23.751 1.00 49.50 108 GLY A CA 1
ATOM 786 C C . GLY A 1 108 ? 28.356 12.030 -22.808 1.00 49.50 108 GLY A C 1
ATOM 787 O O . GLY A 1 108 ? 29.418 12.390 -22.309 1.00 49.50 108 GLY A O 1
ATOM 788 N N . LEU A 1 109 ? 27.823 10.840 -22.525 1.00 52.66 109 LEU A N 1
ATOM 789 C CA . LEU A 1 109 ? 28.489 9.834 -21.693 1.00 52.66 109 LEU A CA 1
ATOM 790 C C . LEU A 1 109 ? 29.353 8.909 -22.562 1.00 52.66 109 LEU A C 1
ATOM 792 O O . LEU A 1 109 ? 29.014 7.747 -22.791 1.00 52.66 109 LEU A O 1
ATOM 796 N N . ASP A 1 110 ? 30.479 9.435 -23.045 1.00 42.59 110 ASP A N 1
ATOM 797 C CA . ASP A 1 110 ? 31.566 8.610 -23.569 1.00 42.59 110 ASP A CA 1
ATOM 798 C C . ASP A 1 110 ? 32.125 7.709 -22.456 1.00 42.59 110 ASP A C 1
ATOM 800 O O . ASP A 1 110 ? 32.362 8.126 -21.321 1.00 42.59 110 ASP A O 1
ATOM 804 N N . THR A 1 111 ? 32.310 6.433 -22.790 1.00 51.34 111 THR A N 1
ATOM 805 C CA . THR A 1 111 ? 32.605 5.319 -21.869 1.00 51.34 111 THR A CA 1
ATOM 806 C C . THR A 1 111 ? 34.076 5.272 -21.410 1.00 51.34 111 THR A C 1
ATOM 808 O O . THR A 1 111 ? 34.531 4.251 -20.906 1.00 51.34 111 THR A O 1
ATOM 811 N N . ASP A 1 112 ? 34.830 6.372 -21.513 1.00 48.59 112 ASP A N 1
ATOM 812 C CA . ASP A 1 112 ? 36.299 6.344 -21.375 1.00 48.59 112 ASP A CA 1
ATOM 813 C C . ASP A 1 112 ? 36.917 7.142 -20.214 1.00 48.59 112 ASP A C 1
ATOM 815 O O . ASP A 1 112 ? 38.134 7.290 -20.132 1.00 48.59 112 ASP A O 1
ATOM 819 N N . ALA A 1 113 ? 36.141 7.588 -19.226 1.00 42.34 113 ALA A N 1
ATOM 820 C CA . ALA A 1 113 ? 36.715 8.202 -18.023 1.00 42.34 113 ALA A CA 1
ATOM 821 C C . ALA A 1 113 ? 36.480 7.352 -16.769 1.00 42.34 113 ALA A C 1
ATOM 823 O O . ALA A 1 113 ? 35.596 7.603 -15.953 1.00 42.34 113 ALA A O 1
ATOM 824 N N . ASN A 1 114 ? 37.314 6.318 -16.646 1.00 43.31 114 ASN A N 1
ATOM 825 C CA . ASN A 1 114 ? 37.975 5.885 -15.414 1.00 43.31 114 ASN A CA 1
ATOM 826 C C . ASN A 1 114 ? 37.444 6.532 -14.110 1.00 43.31 114 ASN A C 1
ATOM 828 O O . ASN A 1 114 ? 37.795 7.658 -13.770 1.00 43.31 114 ASN A O 1
ATOM 832 N N . ARG A 1 115 ? 36.615 5.767 -13.385 1.00 52.28 115 ARG A N 1
ATOM 833 C CA . ARG A 1 115 ? 36.428 5.738 -11.919 1.00 52.28 115 ARG A CA 1
ATOM 834 C C . ARG A 1 115 ? 37.083 6.899 -11.146 1.00 52.28 115 ARG A C 1
ATOM 836 O O . ARG A 1 115 ? 38.308 6.925 -11.079 1.00 52.28 115 ARG A O 1
ATOM 843 N N . LYS A 1 116 ? 36.300 7.666 -10.360 1.00 39.59 116 LYS A N 1
ATOM 844 C CA . LYS A 1 116 ? 36.523 7.859 -8.899 1.00 39.59 116 LYS A CA 1
ATOM 845 C C . LYS A 1 116 ? 35.600 8.890 -8.211 1.00 39.59 116 LYS A C 1
ATOM 847 O O . LYS A 1 116 ? 35.532 10.043 -8.603 1.00 39.59 116 LYS A O 1
ATOM 852 N N . VAL A 1 117 ? 35.086 8.430 -7.060 1.00 45.72 117 VAL A N 1
ATOM 853 C CA . VAL A 1 117 ? 34.862 9.143 -5.781 1.00 45.72 117 VAL A CA 1
ATOM 854 C C . VAL A 1 117 ? 33.528 9.886 -5.597 1.00 45.72 117 VAL A C 1
ATOM 856 O O . VAL A 1 117 ? 33.310 10.994 -6.070 1.00 45.72 117 VAL A O 1
ATOM 859 N N . TYR A 1 118 ? 32.676 9.264 -4.771 1.00 49.16 118 TYR A N 1
ATOM 860 C CA . TYR A 1 118 ? 31.651 9.926 -3.964 1.00 49.16 118 TYR A CA 1
ATOM 861 C C . TYR A 1 118 ? 32.298 11.024 -3.112 1.00 49.16 118 TYR A C 1
ATOM 863 O O . TYR A 1 118 ? 33.105 10.723 -2.233 1.00 49.16 118 TYR A O 1
ATOM 871 N N . LEU A 1 119 ? 31.914 12.278 -3.330 1.00 62.97 119 LEU A N 1
ATOM 872 C CA . LEU A 1 119 ? 32.186 13.358 -2.385 1.00 62.97 119 LEU A CA 1
ATOM 873 C C . LEU A 1 119 ? 30.909 13.606 -1.569 1.00 62.97 119 LEU A C 1
ATOM 875 O O . LEU A 1 119 ? 29.854 13.839 -2.164 1.00 62.97 119 LEU A O 1
ATOM 879 N N . PRO A 1 120 ? 30.960 13.536 -0.227 1.00 56.25 120 PRO A N 1
ATOM 880 C CA . PRO A 1 120 ? 29.822 13.904 0.601 1.00 56.25 120 PRO A CA 1
ATOM 881 C C . PRO A 1 120 ? 29.525 15.399 0.431 1.00 56.25 120 PRO A C 1
ATOM 883 O O . PRO A 1 120 ? 30.431 16.232 0.410 1.00 56.25 120 PRO A O 1
ATOM 886 N N . VAL A 1 121 ? 28.243 15.740 0.301 1.00 63.25 121 VAL A N 1
ATOM 887 C CA . VAL A 1 121 ? 27.789 17.127 0.157 1.00 63.25 121 VAL A CA 1
ATOM 888 C C . VAL A 1 121 ? 27.999 17.856 1.485 1.00 63.25 121 VAL A C 1
ATOM 890 O O . VAL A 1 121 ? 27.216 17.699 2.419 1.00 63.25 121 VAL A O 1
ATOM 893 N N . ILE A 1 122 ? 29.056 18.663 1.575 1.00 61.28 122 ILE A N 1
ATOM 894 C CA . ILE A 1 122 ? 29.281 19.566 2.706 1.00 61.28 122 ILE A CA 1
ATOM 895 C C . ILE A 1 122 ? 28.539 20.871 2.414 1.00 61.28 122 ILE A C 1
ATOM 897 O O . ILE A 1 122 ? 28.856 21.588 1.465 1.00 61.28 122 ILE A O 1
ATOM 901 N N . ARG A 1 123 ? 27.533 21.188 3.232 1.00 61.53 123 ARG A N 1
ATOM 902 C CA . ARG A 1 123 ? 26.811 22.462 3.160 1.00 61.53 123 ARG A CA 1
ATOM 903 C C . ARG A 1 123 ? 27.587 23.518 3.951 1.00 61.53 123 ARG A C 1
ATOM 905 O O . ARG A 1 123 ? 27.441 23.612 5.165 1.00 61.53 123 ARG A O 1
ATOM 912 N N . ALA A 1 124 ? 28.427 24.298 3.278 1.00 67.25 124 ALA A N 1
ATOM 913 C CA . ALA A 1 124 ? 29.050 25.475 3.880 1.00 67.25 124 ALA A CA 1
ATOM 914 C C . ALA A 1 124 ? 28.148 26.700 3.669 1.00 67.25 124 ALA A C 1
ATOM 916 O O . ALA A 1 124 ? 27.793 27.030 2.537 1.00 67.25 124 ALA A O 1
ATOM 917 N N . TYR A 1 125 ? 27.769 27.372 4.756 1.00 61.66 125 TYR A N 1
ATOM 918 C CA . TYR A 1 125 ? 27.045 28.641 4.707 1.00 61.66 125 TYR A CA 1
ATOM 919 C C . TYR A 1 125 ? 28.039 29.800 4.804 1.00 61.66 125 TYR A C 1
ATOM 921 O O . TYR A 1 125 ? 28.904 29.815 5.678 1.00 61.66 125 TYR A O 1
ATOM 929 N N . ARG A 1 126 ? 27.914 30.784 3.907 1.00 63.75 126 ARG A N 1
ATOM 930 C CA . ARG A 1 126 ? 28.691 32.024 3.973 1.00 63.75 126 ARG A CA 1
ATOM 931 C C . ARG A 1 126 ? 28.110 32.896 5.083 1.00 63.75 126 ARG A C 1
ATOM 933 O O . ARG A 1 126 ? 27.020 33.439 4.926 1.00 63.75 126 ARG A O 1
ATOM 940 N N . VAL A 1 127 ? 28.833 33.029 6.188 1.00 69.56 127 VAL A N 1
ATOM 941 C CA . VAL A 1 127 ? 28.492 33.998 7.235 1.00 69.56 127 VAL A CA 1
ATOM 942 C C . VAL A 1 127 ? 28.836 35.393 6.698 1.00 69.56 127 VAL A C 1
ATOM 944 O O . VAL A 1 127 ? 29.954 35.624 6.235 1.00 69.56 127 VAL A O 1
ATOM 947 N N . GLY A 1 128 ? 27.849 36.290 6.646 1.00 65.19 128 GLY A N 1
ATOM 948 C CA . GLY A 1 128 ? 28.042 37.669 6.194 1.00 65.19 128 GLY A CA 1
ATOM 949 C C . GLY A 1 128 ? 28.867 38.481 7.204 1.00 65.19 128 GLY A C 1
ATOM 950 O O . GLY A 1 128 ? 28.836 38.169 8.394 1.00 65.19 128 GLY A O 1
ATOM 951 N N . PRO A 1 129 ? 29.605 39.517 6.766 1.00 63.91 129 PRO A N 1
ATOM 952 C CA . PRO A 1 129 ? 30.355 40.375 7.671 1.00 63.91 129 PRO A CA 1
ATOM 953 C C . PRO A 1 129 ? 29.371 41.303 8.388 1.00 63.91 129 PRO A C 1
ATOM 955 O O . PRO A 1 129 ? 28.949 42.322 7.848 1.00 63.91 129 PRO A O 1
ATOM 958 N N . GLY A 1 130 ? 28.963 40.918 9.593 1.00 57.59 130 GLY A N 1
ATOM 959 C CA . GLY A 1 130 ? 28.042 41.701 10.399 1.00 57.59 130 GLY A CA 1
ATOM 960 C C . GLY A 1 130 ? 28.047 41.259 11.854 1.00 57.59 130 GLY A C 1
ATOM 961 O O . GLY A 1 130 ? 27.532 40.195 12.176 1.00 57.59 130 GLY A O 1
ATOM 962 N N . THR A 1 131 ? 28.587 42.143 12.696 1.00 55.06 131 THR A N 1
ATOM 963 C CA . THR A 1 131 ? 28.396 42.266 14.154 1.00 55.06 131 THR A CA 1
ATOM 964 C C . THR A 1 131 ? 28.987 41.187 15.065 1.00 55.06 131 THR A C 1
ATOM 966 O O . THR A 1 131 ? 28.409 40.126 15.264 1.00 55.06 131 THR A O 1
ATOM 969 N N . GLY A 1 132 ? 30.113 41.544 15.695 1.00 50.66 132 GLY A N 1
ATOM 970 C CA . GLY A 1 132 ? 30.704 40.844 16.835 1.00 50.66 132 GLY A CA 1
ATOM 971 C C . GLY A 1 132 ? 31.931 41.572 17.399 1.00 50.66 132 GLY A C 1
ATOM 972 O O . GLY A 1 132 ? 33.011 40.996 17.437 1.00 50.66 132 GLY A O 1
ATOM 973 N N . GLY A 1 133 ? 31.787 42.854 17.760 1.00 43.88 133 GLY A N 1
ATOM 974 C CA . GLY A 1 133 ? 32.511 43.390 18.926 1.00 43.88 133 GLY A CA 1
ATOM 975 C C . GLY A 1 133 ? 31.752 42.986 20.203 1.00 43.88 133 GLY A C 1
ATOM 976 O O . GLY A 1 133 ? 30.653 42.457 20.071 1.00 43.88 133 GLY A O 1
ATOM 977 N N . LEU A 1 134 ? 32.216 43.213 21.426 1.00 49.47 134 LEU A N 1
ATOM 978 C CA . LEU A 1 134 ? 33.508 43.653 21.939 1.00 49.47 134 LEU A CA 1
ATOM 979 C C . LEU A 1 134 ? 33.425 43.437 23.469 1.00 49.47 134 LEU A C 1
ATOM 981 O O . LEU A 1 134 ? 33.426 44.411 24.209 1.00 49.47 134 LEU A O 1
ATOM 985 N N . ASP A 1 135 ? 33.242 42.209 23.967 1.00 43.22 135 ASP A N 1
ATOM 986 C CA . ASP A 1 135 ? 33.081 41.973 25.415 1.00 43.22 135 ASP A CA 1
ATOM 987 C C . ASP A 1 135 ? 33.322 40.506 25.803 1.00 43.22 135 ASP A C 1
ATOM 989 O O . ASP A 1 135 ? 32.573 39.626 25.318 1.00 43.22 135 ASP A O 1
#

Foldseek 3Di:
DVVCVVLVVLLCVLVVVCVVVVHDPLLSQLLSCLLVVHPVSLVVSLVCLVVVPDDPVVNVVSNVSNPVSNVVSNVVVVVCVVVCVVCVCVVVVDPPVVVVVVVCVVVVPDPPDDDDDDDPDDDDDDDDPDDDDDD

Secondary structure (DSSP, 8-state):
-HHHHHHHHHHHHHHHHHHHHT--HHHHHHHHHHHTT-HHHHHHHHHHHHHTT--HHHHHHHHHHHHHHHHHHHHHHHHHHHHHHHHHHHHTT--HHHHHHHHHHHTT--TT-----PPP--------S------

Radius of gyration: 25.43 Å; chains: 1; bounding box: 56×56×55 Å

Organism: Salmonella diarizonae (NCBI:txid59204)